Protein AF-A0A368AK50-F1 (afdb_monomer_lite)

Radius of gyration: 16.65 Å; chains: 1; bounding box: 39×37×41 Å

Secondary structure (DSSP, 8-state):
-EEEEE--SSHHHHHB-TTTS--PPEEEEE--TTPEEEEEEEEEES-SB--S--HHHHTHHHHHHHHHHHHHHTT-TT--HHHHTTT-TTHHHHHHHHHHHHHHT-EEEEEEEEEE-TTSSBPTTSTTSSSEEEEE-

Sequence (137 aa):
PSMTVRNPTTQEMRHHIDGLKGTAPLEEVQFEAGTLLVIEVKTTLGKSKTPGFLKTQAAGGNANVERIQKLIARKKGGWNIDNLKTVTPDIAAKAAHLRNAMSSGKISYLHAQVFFSPDGQLSTLAGSSTGIQINKW

Foldseek 3Di:
DKDKAFAAPDVCCVFFFDPPSHHGDIDIDDADPLAAEDEAEAEAEQDRGDPDDDPLPVVFDVVNLVVLLVCCVVVPDQNDPVSVCVVPVCVVVVSVSSVVNVVVVSYAGKYKYFYARNVRHTDCSHPVRRSIHIYHD

Structure (mmCIF, N/CA/C/O backbone):
data_AF-A0A368AK50-F1
#
_entry.id   AF-A0A368AK50-F1
#
loop_
_atom_site.group_PDB
_atom_site.id
_atom_site.type_symbol
_atom_site.label_atom_id
_atom_site.label_alt_id
_atom_site.label_comp_id
_atom_site.label_asym_id
_atom_site.label_entity_id
_atom_site.label_seq_id
_atom_site.pdbx_PDB_ins_code
_atom_site.Cartn_x
_atom_site.Cartn_y
_atom_site.Cartn_z
_atom_site.occupancy
_atom_site.B_iso_or_equiv
_atom_site.auth_seq_id
_atom_site.auth_comp_id
_atom_site.auth_asym_id
_atom_site.auth_atom_id
_atom_site.pdbx_PDB_model_num
ATOM 1 N N . PRO A 1 1 ? -0.433 -16.708 6.012 1.00 88.50 1 PRO A N 1
ATOM 2 C CA . PRO A 1 1 ? -0.093 -15.393 6.607 1.00 88.50 1 PRO A CA 1
ATOM 3 C C . PRO A 1 1 ? -1.366 -14.565 6.730 1.00 88.50 1 PRO A C 1
ATOM 5 O O . PRO A 1 1 ? -2.162 -14.632 5.800 1.00 88.50 1 PRO A O 1
ATOM 8 N N . SER A 1 2 ? -1.574 -13.820 7.815 1.00 92.56 2 SER A N 1
ATOM 9 C CA . SER A 1 2 ? -2.772 -12.992 7.982 1.00 92.56 2 SER A CA 1
ATOM 10 C C . SER A 1 2 ? -2.431 -11.581 8.448 1.00 92.56 2 SER A C 1
ATOM 12 O O . SER A 1 2 ? -1.322 -11.316 8.916 1.00 92.56 2 SER A O 1
ATOM 14 N N . MET A 1 3 ? -3.374 -10.659 8.266 1.00 91.44 3 MET A N 1
ATOM 15 C CA . MET A 1 3 ? -3.301 -9.302 8.802 1.00 91.44 3 MET A CA 1
ATOM 16 C C . MET A 1 3 ? -4.692 -8.826 9.196 1.00 91.44 3 MET A C 1
ATOM 18 O O . MET A 1 3 ? -5.631 -8.910 8.405 1.00 91.44 3 MET A O 1
ATOM 22 N N . THR A 1 4 ? -4.806 -8.265 10.394 1.00 92.25 4 THR A N 1
ATOM 23 C CA . THR A 1 4 ? -6.014 -7.559 10.817 1.00 92.25 4 THR A CA 1
ATOM 24 C C . THR A 1 4 ? -6.044 -6.178 10.179 1.00 92.25 4 THR A C 1
ATOM 26 O O . THR A 1 4 ? -5.115 -5.385 10.343 1.00 92.25 4 THR A O 1
ATOM 29 N N . VAL A 1 5 ? -7.119 -5.882 9.457 1.00 92.44 5 VAL A N 1
ATOM 30 C CA . VAL A 1 5 ? -7.339 -4.598 8.783 1.00 92.44 5 VAL A CA 1
ATOM 31 C C . VAL A 1 5 ? -8.727 -4.064 9.116 1.00 92.44 5 VAL A C 1
ATOM 33 O O . VAL A 1 5 ? -9.624 -4.800 9.513 1.00 92.44 5 VAL A O 1
ATOM 36 N N . ARG A 1 6 ? -8.926 -2.765 8.928 1.00 92.06 6 ARG A N 1
ATOM 37 C CA . ARG A 1 6 ? -10.235 -2.119 8.998 1.00 92.06 6 ARG A CA 1
ATOM 38 C C . ARG A 1 6 ? -11.019 -2.399 7.722 1.00 92.06 6 ARG A C 1
ATOM 40 O O . ARG A 1 6 ? -10.482 -2.292 6.616 1.00 92.06 6 ARG A O 1
ATOM 47 N N . ASN A 1 7 ? -12.311 -2.653 7.872 1.00 91.75 7 ASN A N 1
ATOM 48 C CA . ASN A 1 7 ? -13.266 -2.770 6.779 1.00 91.75 7 ASN A CA 1
ATOM 49 C C . ASN A 1 7 ? -14.286 -1.614 6.853 1.00 91.75 7 ASN A C 1
ATOM 51 O O . ASN A 1 7 ? -15.413 -1.802 7.311 1.00 91.75 7 ASN A O 1
ATOM 55 N N . PRO A 1 8 ? -13.887 -0.375 6.498 1.00 88.44 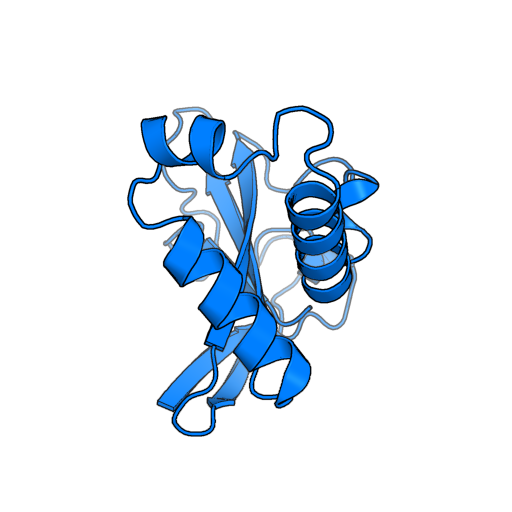8 PRO A N 1
ATOM 56 C CA . PRO A 1 8 ? -14.741 0.796 6.660 1.00 88.44 8 PRO A CA 1
ATOM 57 C C . PRO A 1 8 ? -15.998 0.694 5.786 1.00 88.44 8 PRO A C 1
ATOM 59 O O . PRO A 1 8 ? -15.918 0.699 4.555 1.00 88.44 8 PRO A O 1
ATOM 62 N N . THR A 1 9 ? -17.163 0.680 6.435 1.00 90.56 9 THR A N 1
ATOM 63 C CA . THR A 1 9 ? -18.484 0.582 5.789 1.00 90.56 9 THR A CA 1
ATOM 64 C C . THR A 1 9 ? -19.051 1.938 5.363 1.00 90.56 9 THR A C 1
ATOM 66 O O . THR A 1 9 ? -20.045 1.998 4.645 1.00 90.56 9 THR A O 1
ATOM 69 N N . THR A 1 10 ? -18.411 3.043 5.765 1.00 88.19 10 THR A N 1
ATOM 70 C CA . THR A 1 10 ? -18.793 4.414 5.394 1.00 88.19 10 THR A CA 1
ATOM 71 C C . THR A 1 10 ? -17.579 5.234 4.953 1.00 88.19 10 THR A C 1
ATOM 73 O O . THR A 1 10 ? -16.438 4.939 5.319 1.00 88.19 10 THR A O 1
ATOM 76 N N . GLN A 1 11 ? -17.814 6.304 4.183 1.00 84.00 11 GLN A N 1
ATOM 77 C CA . GLN A 1 11 ? -16.748 7.242 3.798 1.00 84.00 11 GLN A CA 1
ATOM 78 C C . GLN A 1 11 ? -16.172 7.993 5.004 1.00 84.00 11 GLN A C 1
ATOM 80 O O . GLN A 1 11 ? -14.977 8.277 5.046 1.00 84.00 11 GLN A O 1
ATOM 85 N N . GLU A 1 12 ? -16.996 8.258 6.018 1.00 85.25 12 GLU A N 1
ATOM 86 C CA . GLU A 1 12 ? -16.549 8.890 7.256 1.00 85.25 12 GLU A CA 1
ATOM 87 C C . GLU A 1 12 ? -15.522 8.013 7.981 1.00 85.25 12 GLU A C 1
ATOM 89 O O . GLU A 1 12 ? -14.424 8.491 8.266 1.00 85.25 12 GLU A O 1
ATOM 94 N N . MET A 1 13 ? -15.806 6.716 8.151 1.00 87.00 13 MET A N 1
ATOM 95 C CA . MET A 1 13 ? -14.847 5.747 8.698 1.00 87.00 13 MET A CA 1
ATOM 96 C C . MET A 1 13 ? -13.590 5.617 7.825 1.00 87.00 13 MET A C 1
ATOM 98 O O . MET A 1 13 ? -12.482 5.493 8.339 1.00 87.00 13 MET A O 1
ATOM 102 N N . ARG A 1 14 ? -13.738 5.670 6.496 1.00 84.12 14 ARG A N 1
ATOM 103 C CA . ARG A 1 14 ? -12.618 5.542 5.546 1.00 84.12 14 ARG A CA 1
ATOM 104 C C . ARG A 1 14 ? -11.668 6.739 5.559 1.00 84.12 14 ARG A C 1
ATOM 106 O O . ARG A 1 14 ? -10.527 6.607 5.124 1.00 84.12 14 ARG A O 1
ATOM 113 N N . HIS A 1 15 ? -12.123 7.921 5.961 1.00 81.50 15 HIS A N 1
ATOM 114 C CA . HIS A 1 15 ? -11.348 9.161 5.830 1.00 81.50 15 HIS A CA 1
ATOM 115 C C . HIS A 1 15 ? -10.948 9.803 7.154 1.00 81.50 15 HIS A C 1
ATOM 117 O O . HIS A 1 15 ? -10.110 10.707 7.137 1.00 81.50 15 HIS A O 1
ATOM 123 N N . HIS A 1 16 ? -11.502 9.328 8.267 1.00 84.25 16 HIS A N 1
ATOM 124 C CA . HIS A 1 16 ? -11.201 9.829 9.599 1.00 84.25 16 HIS A CA 1
ATOM 125 C C . HIS A 1 16 ? -10.523 8.779 10.468 1.00 84.25 16 HIS A C 1
ATOM 127 O O . HIS A 1 16 ? -10.646 7.570 10.255 1.00 84.25 16 HIS A O 1
ATOM 133 N N . ILE A 1 17 ? -9.853 9.299 11.490 1.00 85.50 17 ILE A N 1
ATOM 134 C CA . ILE A 1 17 ? -9.366 8.535 12.629 1.00 85.50 17 ILE A CA 1
ATOM 135 C C . ILE A 1 17 ? -10.544 7.810 13.311 1.00 85.50 17 ILE A C 1
ATOM 137 O O . ILE A 1 17 ? -11.610 8.402 13.512 1.00 85.50 17 ILE A O 1
ATOM 141 N N . ASP A 1 18 ? -10.352 6.536 13.669 1.00 84.50 18 ASP A N 1
ATOM 142 C CA . ASP A 1 18 ? -11.352 5.744 14.399 1.00 84.50 18 ASP A CA 1
ATOM 143 C C . ASP A 1 18 ? -11.691 6.413 15.730 1.00 84.50 18 ASP A C 1
ATOM 145 O O . ASP A 1 18 ? -10.827 6.986 16.390 1.00 84.50 18 ASP A O 1
ATOM 149 N N . GLY A 1 19 ? -12.957 6.320 16.127 1.00 78.50 19 GLY A N 1
ATOM 150 C CA . GLY A 1 19 ? -13.477 6.931 17.349 1.00 78.50 19 GLY A CA 1
ATOM 151 C C . GLY A 1 19 ? -13.983 8.362 17.156 1.00 78.50 19 GLY A C 1
ATOM 152 O O . GLY A 1 19 ? -14.886 8.776 17.876 1.00 78.50 19 GLY A O 1
ATOM 153 N N . LEU A 1 20 ? -13.509 9.103 16.143 1.00 82.69 20 LEU A N 1
ATOM 154 C CA . LEU A 1 20 ? -13.985 10.472 15.886 1.00 82.69 20 LEU A CA 1
ATOM 155 C C . LEU A 1 20 ? -15.344 10.503 15.165 1.00 82.69 20 LEU A C 1
ATOM 157 O O . LEU A 1 20 ? -16.202 11.332 15.464 1.00 82.69 20 LEU A O 1
ATOM 161 N N . LYS A 1 21 ? -15.520 9.626 14.170 1.00 82.25 21 LYS A N 1
ATOM 162 C CA . LYS A 1 21 ? -16.725 9.528 13.320 1.00 82.25 21 LYS A CA 1
ATOM 163 C C . LYS A 1 21 ? -17.241 8.089 13.232 1.00 82.25 21 LYS A C 1
ATOM 165 O O . LYS A 1 21 ? -17.768 7.661 12.209 1.00 82.25 21 LYS A O 1
ATOM 170 N N . GLY A 1 22 ? -17.066 7.350 14.325 1.00 82.12 22 GLY A N 1
ATOM 171 C CA . GLY A 1 22 ? -17.290 5.911 14.406 1.00 82.12 22 GLY A CA 1
ATOM 172 C C . GLY A 1 22 ? -15.990 5.116 14.297 1.00 82.12 22 GLY A C 1
ATOM 173 O O . GLY A 1 22 ? -14.921 5.668 14.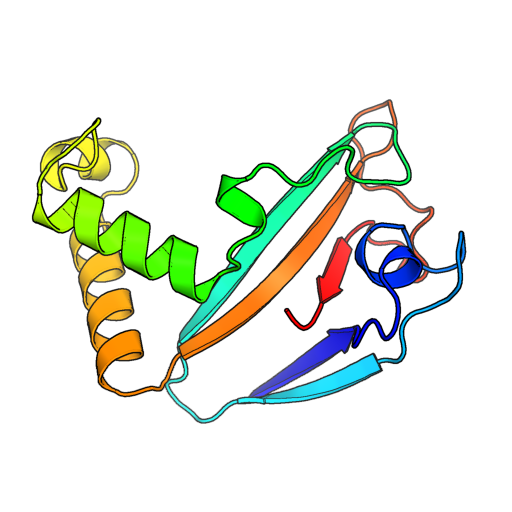033 1.00 82.12 22 GLY A O 1
ATOM 174 N N . THR A 1 23 ? -16.099 3.814 14.521 1.00 87.12 23 THR A N 1
ATOM 175 C CA . THR A 1 23 ? -14.983 2.867 14.459 1.00 87.12 23 THR A CA 1
ATOM 176 C C . THR A 1 23 ? -15.278 1.868 13.356 1.00 87.12 23 THR A C 1
ATOM 178 O O . THR A 1 23 ? -16.353 1.265 13.344 1.00 87.12 23 THR A O 1
ATOM 181 N N . ALA A 1 24 ? -14.357 1.720 12.405 1.00 90.19 24 ALA A N 1
ATOM 182 C CA . ALA A 1 24 ? -14.506 0.712 11.363 1.00 90.19 24 ALA A CA 1
ATOM 183 C C . ALA A 1 24 ? -14.441 -0.697 11.985 1.00 90.19 24 ALA A C 1
ATOM 185 O O . ALA A 1 24 ? -13.586 -0.934 12.842 1.00 90.19 24 ALA A O 1
ATOM 186 N N . PRO A 1 25 ? -15.291 -1.648 11.558 1.00 92.44 25 PRO A N 1
ATOM 187 C CA . PRO A 1 25 ? -15.139 -3.034 11.976 1.00 92.44 25 PRO A CA 1
ATOM 188 C C . PRO A 1 25 ? -13.783 -3.573 11.510 1.00 92.44 25 PRO A C 1
ATOM 190 O O . PRO A 1 25 ? -13.258 -3.165 10.469 1.00 92.44 25 PRO A O 1
ATOM 193 N N . LEU A 1 26 ? -13.221 -4.490 12.290 1.00 92.62 26 LEU A N 1
ATOM 194 C CA . LEU A 1 26 ? -11.984 -5.179 11.945 1.00 92.62 26 LEU A CA 1
ATOM 195 C C . LEU A 1 26 ? -12.292 -6.481 11.210 1.00 92.62 26 LEU A C 1
ATOM 197 O O . LEU A 1 26 ? -13.288 -7.147 11.482 1.00 92.62 26 LEU A O 1
ATOM 201 N N . GLU A 1 27 ? -11.406 -6.841 10.296 1.00 93.62 27 GLU A N 1
ATOM 202 C CA . GLU A 1 27 ? -11.443 -8.085 9.546 1.00 93.62 27 GLU A CA 1
ATOM 203 C C . GLU A 1 27 ? -10.037 -8.684 9.509 1.00 93.62 27 GLU A C 1
ATOM 205 O O . GLU A 1 27 ? -9.059 -7.976 9.261 1.00 93.62 27 GLU A O 1
ATOM 210 N N . GLU A 1 28 ? -9.928 -9.991 9.734 1.00 94.88 28 GLU A N 1
ATOM 211 C CA . GLU A 1 28 ? -8.689 -10.713 9.472 1.00 94.88 28 GLU A CA 1
ATOM 212 C C . GLU A 1 28 ? -8.634 -11.116 7.995 1.00 94.88 28 GLU A C 1
ATOM 214 O O . GLU A 1 28 ? -9.445 -11.908 7.517 1.00 94.88 28 GLU A O 1
ATOM 219 N N . VAL A 1 29 ? -7.659 -10.580 7.262 1.00 93.06 29 VAL A N 1
ATOM 220 C CA . VAL A 1 29 ? -7.412 -10.956 5.869 1.00 93.06 29 VAL A CA 1
ATOM 221 C C . VAL A 1 29 ? -6.370 -12.056 5.834 1.00 93.06 29 VAL A C 1
ATOM 223 O O . VAL A 1 29 ? -5.250 -11.879 6.314 1.00 93.06 29 VAL A O 1
ATOM 226 N N . GLN A 1 30 ? -6.742 -13.185 5.241 1.00 94.50 30 GLN A N 1
ATOM 227 C CA . GLN A 1 30 ? -5.857 -14.318 5.003 1.00 94.50 30 GLN A CA 1
ATOM 228 C C . GLN A 1 30 ? -5.194 -14.177 3.629 1.00 94.50 30 GLN A C 1
ATOM 230 O O . GLN A 1 30 ? -5.857 -13.885 2.635 1.00 94.50 30 GLN A O 1
ATOM 235 N N . PHE A 1 31 ? -3.882 -14.398 3.569 1.00 92.69 31 PHE A N 1
ATOM 236 C CA . PHE A 1 31 ? -3.096 -14.334 2.339 1.00 92.69 31 PHE A CA 1
ATOM 237 C C . PHE A 1 31 ? -2.521 -15.699 1.991 1.00 92.69 31 PHE A C 1
ATOM 239 O O . PHE A 1 31 ? -1.917 -16.375 2.832 1.00 92.69 31 PHE A O 1
ATOM 246 N N . GLU A 1 32 ? -2.625 -16.058 0.716 1.00 93.06 32 GLU A N 1
ATOM 247 C CA . GLU A 1 32 ? -1.942 -17.223 0.173 1.00 93.06 32 GLU A CA 1
ATOM 248 C C . GLU A 1 32 ? -0.424 -17.018 0.168 1.00 93.06 32 GLU A C 1
ATOM 250 O O . GLU A 1 32 ? 0.085 -15.900 0.002 1.00 93.06 32 GLU A O 1
ATOM 255 N N . ALA A 1 33 ? 0.322 -18.113 0.306 1.00 90.62 33 ALA A N 1
ATOM 256 C CA . ALA A 1 33 ? 1.772 -18.079 0.192 1.00 90.62 33 ALA A CA 1
ATOM 257 C C . ALA A 1 33 ? 2.208 -17.542 -1.187 1.00 90.62 33 ALA A C 1
ATOM 259 O O . ALA A 1 33 ? 1.715 -17.964 -2.238 1.00 90.62 33 ALA A O 1
ATOM 260 N N . GLY A 1 34 ? 3.155 -16.602 -1.174 1.00 89.94 34 GLY A N 1
ATOM 261 C CA . GLY A 1 34 ? 3.639 -15.923 -2.378 1.00 89.94 34 GLY A CA 1
ATOM 262 C C . GLY A 1 34 ? 2.783 -14.739 -2.845 1.00 89.94 34 GLY A C 1
ATOM 263 O O . GLY A 1 34 ? 3.084 -14.179 -3.895 1.00 89.94 34 GLY A O 1
ATOM 264 N N . THR A 1 35 ? 1.753 -14.335 -2.091 1.00 93.56 35 THR A N 1
ATOM 265 C CA . THR A 1 35 ? 1.002 -13.100 -2.373 1.00 93.56 35 THR A CA 1
ATOM 266 C C . THR A 1 35 ? 1.877 -11.872 -2.136 1.00 93.56 35 THR A C 1
ATOM 268 O O . THR A 1 35 ? 2.408 -11.683 -1.040 1.00 93.56 35 THR A O 1
ATOM 271 N N . LEU A 1 36 ? 1.990 -11.003 -3.141 1.00 93.75 36 LEU A N 1
ATOM 272 C CA . LEU A 1 36 ? 2.617 -9.695 -2.982 1.00 93.75 36 LEU A CA 1
ATOM 273 C C . LEU A 1 36 ? 1.624 -8.716 -2.348 1.00 93.75 36 LEU A C 1
ATOM 275 O O . LEU A 1 36 ? 0.556 -8.455 -2.902 1.00 93.75 36 LEU A O 1
ATOM 279 N N . LEU A 1 37 ? 1.995 -8.135 -1.208 1.00 92.62 37 LEU A N 1
ATOM 280 C CA . LEU A 1 37 ? 1.223 -7.068 -0.578 1.00 92.62 37 LEU A CA 1
ATOM 281 C C . LEU A 1 37 ? 1.658 -5.712 -1.133 1.00 92.62 37 LEU A C 1
ATOM 283 O O . LEU A 1 37 ? 2.828 -5.338 -1.043 1.00 92.62 37 LEU A O 1
ATOM 287 N N . VAL A 1 38 ? 0.705 -4.960 -1.676 1.00 90.88 38 VAL A N 1
ATOM 288 C CA . VAL A 1 38 ? 0.900 -3.569 -2.084 1.00 90.88 38 VAL A CA 1
ATOM 289 C C . VAL A 1 38 ? 0.105 -2.676 -1.148 1.00 90.88 38 VAL A C 1
ATOM 291 O O . VAL A 1 38 ? -1.123 -2.724 -1.125 1.00 90.88 38 VAL A O 1
ATOM 294 N N . ILE A 1 39 ? 0.816 -1.842 -0.394 1.00 89.56 39 ILE A N 1
ATOM 295 C CA . ILE A 1 39 ? 0.222 -0.911 0.562 1.00 89.56 39 ILE A CA 1
ATOM 296 C C . ILE A 1 39 ? 0.393 0.505 0.021 1.00 89.56 39 ILE A C 1
ATOM 298 O O . ILE A 1 39 ? 1.505 1.028 -0.050 1.00 89.56 39 ILE A O 1
ATOM 302 N N . GLU A 1 40 ? -0.713 1.132 -0.372 1.00 87.06 40 GLU A N 1
ATOM 303 C CA . GLU A 1 40 ? -0.728 2.574 -0.616 1.00 87.06 40 GLU A CA 1
ATOM 304 C C . GLU A 1 40 ? -0.684 3.285 0.740 1.00 87.06 40 GLU A C 1
ATOM 306 O O . GLU A 1 40 ? -1.421 2.908 1.645 1.00 87.06 40 GLU A O 1
ATOM 311 N N . VAL A 1 41 ? 0.167 4.298 0.906 1.00 86.50 41 VAL A N 1
ATOM 312 C CA . VAL A 1 41 ? 0.287 5.044 2.168 1.00 86.50 41 VAL A CA 1
ATOM 313 C C . VAL A 1 41 ? -0.179 6.480 1.963 1.00 86.50 41 VAL A C 1
ATOM 315 O O . VAL A 1 41 ? 0.261 7.152 1.028 1.00 86.50 41 VAL A O 1
ATOM 318 N N . LYS A 1 42 ? -1.048 6.965 2.853 1.00 82.50 42 LYS A N 1
ATOM 319 C CA . LYS A 1 42 ? -1.493 8.363 2.909 1.00 82.50 42 LYS A CA 1
ATOM 320 C C . LYS A 1 42 ? -1.165 8.954 4.255 1.00 82.50 42 LYS A C 1
ATOM 322 O O . LYS A 1 42 ? -1.536 8.405 5.283 1.00 82.50 42 LYS A O 1
ATOM 327 N N . THR A 1 43 ? -0.513 10.102 4.234 1.00 85.50 43 THR A N 1
ATOM 328 C CA . THR A 1 43 ? -0.112 10.827 5.431 1.00 85.50 43 THR A CA 1
ATOM 329 C C . THR A 1 43 ? -0.985 12.063 5.620 1.00 85.50 43 THR A C 1
ATOM 331 O O . THR A 1 43 ? -1.357 12.742 4.664 1.00 85.50 43 THR A O 1
ATOM 334 N N . THR A 1 44 ? -1.345 12.348 6.867 1.00 84.69 44 THR A N 1
ATOM 335 C CA . THR A 1 44 ? -2.149 13.509 7.261 1.00 84.69 44 THR A CA 1
ATOM 336 C C . THR A 1 44 ? -1.448 14.206 8.414 1.00 84.69 44 THR A C 1
ATOM 338 O O . THR A 1 44 ? -1.237 13.576 9.439 1.00 84.69 44 THR A O 1
ATOM 341 N N . LEU A 1 45 ? -1.097 15.486 8.273 1.00 85.19 45 LEU A N 1
ATOM 342 C CA . LEU A 1 45 ? -0.421 16.256 9.322 1.00 85.19 45 LEU A CA 1
ATOM 343 C C . LEU A 1 45 ? -1.383 17.221 10.017 1.00 85.19 45 LEU A C 1
ATOM 345 O O . LEU A 1 45 ? -2.060 18.005 9.349 1.00 85.19 45 LEU A O 1
ATOM 349 N N . GLY A 1 46 ? -1.426 17.164 11.351 1.00 78.75 46 GLY A N 1
ATOM 350 C CA . GLY A 1 46 ? -2.166 18.096 12.206 1.00 78.75 46 GLY A CA 1
ATOM 351 C C . GLY A 1 46 ? -3.686 18.054 12.028 1.00 78.75 46 GLY A C 1
ATOM 352 O O . GLY A 1 46 ? -4.385 18.954 12.486 1.00 78.75 46 GLY A O 1
ATOM 353 N N . LYS A 1 47 ? -4.211 17.040 11.332 1.00 79.94 47 LYS A N 1
ATOM 354 C CA . LYS A 1 47 ? -5.632 16.911 10.997 1.00 79.94 47 LYS A CA 1
ATOM 355 C C . LYS A 1 47 ? -6.117 15.498 11.288 1.00 79.94 47 LYS A C 1
ATOM 357 O O . LYS A 1 47 ? -5.390 14.529 11.108 1.00 79.94 47 LYS A O 1
ATOM 362 N N . SER A 1 48 ? -7.387 15.390 11.658 1.00 77.00 48 SER A N 1
ATOM 363 C CA . SER A 1 48 ? -8.080 14.115 11.874 1.00 77.00 48 SER A CA 1
ATOM 364 C C . SER A 1 48 ? -8.691 13.520 10.599 1.00 77.00 48 SER A C 1
ATOM 366 O O . SER A 1 48 ? -9.295 12.449 10.644 1.00 77.00 48 SER A O 1
ATOM 368 N N . LYS A 1 49 ? -8.544 14.219 9.466 1.00 78.00 49 LYS A N 1
ATOM 369 C CA . LYS A 1 49 ? -9.025 13.835 8.137 1.00 78.00 49 LYS A CA 1
ATOM 370 C C . LYS A 1 49 ? -7.950 14.122 7.101 1.00 78.00 49 LYS A C 1
ATOM 372 O O . LYS A 1 49 ? -7.421 15.235 7.076 1.00 78.00 49 LYS A O 1
ATOM 377 N N . THR A 1 50 ? -7.703 13.180 6.195 1.00 67.62 50 THR A N 1
ATOM 378 C CA . THR A 1 50 ? -6.914 13.434 4.980 1.00 67.62 50 THR A CA 1
ATOM 379 C C . THR A 1 50 ? -7.735 14.330 4.034 1.00 67.62 50 THR A C 1
ATOM 381 O O . THR A 1 50 ? -8.750 13.868 3.502 1.00 67.62 50 THR A O 1
ATOM 384 N N . PRO A 1 51 ? -7.395 15.623 3.842 1.00 63.25 51 PRO A N 1
ATOM 385 C CA . PRO A 1 51 ? -8.224 16.538 3.061 1.00 63.25 51 PRO A CA 1
ATOM 386 C C . PRO A 1 51 ? -8.075 16.250 1.571 1.00 63.25 51 PRO A C 1
ATOM 388 O O . PRO A 1 51 ? -6.965 16.319 1.056 1.00 63.25 51 PRO A O 1
ATOM 391 N N . GLY A 1 52 ? -9.196 16.003 0.890 1.00 60.75 52 GLY A N 1
ATOM 392 C CA . GLY A 1 52 ? -9.237 15.774 -0.552 1.00 60.75 52 GLY A CA 1
ATOM 393 C C . GLY A 1 52 ? -8.542 14.475 -0.962 1.00 60.75 52 GLY A C 1
ATOM 394 O O . GLY A 1 52 ? -7.341 14.295 -0.794 1.00 60.75 52 GLY A O 1
ATOM 395 N N . PHE A 1 53 ? -9.286 13.560 -1.573 1.00 58.72 53 PHE A N 1
ATOM 396 C CA . PHE A 1 53 ? -8.637 12.492 -2.318 1.00 58.72 53 PHE A CA 1
ATOM 397 C C . PHE A 1 53 ? -7.960 13.116 -3.537 1.00 58.72 53 PHE A C 1
ATOM 399 O O . PHE A 1 53 ? -8.639 13.665 -4.407 1.00 58.72 53 PHE A O 1
ATOM 406 N N . LEU A 1 54 ? -6.628 13.046 -3.621 1.00 58.41 54 LEU A N 1
ATOM 407 C CA . LEU A 1 54 ? -5.962 13.358 -4.883 1.00 58.41 54 LEU A CA 1
ATOM 408 C C . LEU A 1 54 ? -6.575 12.446 -5.954 1.00 58.41 54 LEU A C 1
ATOM 410 O O . LEU A 1 54 ? -6.764 11.253 -5.709 1.00 58.41 54 LEU A O 1
ATOM 414 N N . LYS A 1 55 ? -6.888 12.972 -7.146 1.00 62.25 55 LYS A N 1
ATOM 415 C CA . LYS A 1 55 ? -7.468 12.162 -8.241 1.00 62.25 55 LYS A CA 1
ATOM 416 C C . LYS A 1 55 ? -6.644 10.896 -8.519 1.00 62.25 55 LYS A C 1
ATOM 418 O O . LYS A 1 55 ? -7.195 9.859 -8.863 1.00 62.25 55 LYS A O 1
ATOM 423 N N . THR A 1 56 ? -5.331 10.975 -8.318 1.00 55.84 56 THR A N 1
ATOM 424 C CA . THR A 1 56 ? -4.383 9.861 -8.439 1.00 55.84 56 THR A CA 1
ATOM 425 C C . THR A 1 56 ? -4.568 8.773 -7.380 1.00 55.84 56 THR A C 1
ATOM 427 O O . THR A 1 56 ? -4.244 7.623 -7.631 1.00 55.84 56 THR A O 1
ATOM 430 N N . GLN A 1 57 ? -5.109 9.101 -6.213 1.00 59.97 57 GLN A N 1
ATOM 431 C CA . GLN A 1 57 ? -5.359 8.174 -5.111 1.00 59.97 57 GLN A CA 1
ATOM 432 C C . GLN A 1 57 ? -6.784 7.603 -5.128 1.00 59.97 57 GLN A C 1
ATOM 434 O O . GLN A 1 57 ? -7.045 6.584 -4.497 1.00 59.97 57 GLN A O 1
ATOM 439 N N . ALA A 1 58 ? -7.714 8.243 -5.847 1.00 65.62 58 ALA A N 1
ATOM 440 C CA . ALA A 1 58 ? -9.120 7.828 -5.914 1.00 65.62 58 ALA A CA 1
ATOM 441 C C . ALA A 1 58 ? -9.318 6.508 -6.663 1.00 65.62 58 ALA A C 1
ATOM 443 O O . ALA A 1 58 ? -10.222 5.746 -6.339 1.00 65.62 58 ALA A O 1
ATOM 444 N N . ALA A 1 59 ? -8.445 6.222 -7.630 1.00 72.00 59 ALA A N 1
ATOM 445 C CA . ALA A 1 59 ? -8.515 5.008 -8.435 1.00 72.00 59 ALA A CA 1
ATOM 446 C C . ALA A 1 59 ? -8.036 3.742 -7.688 1.00 72.00 59 ALA A C 1
ATOM 448 O O . ALA A 1 59 ? -8.264 2.632 -8.165 1.00 72.00 59 ALA A O 1
ATOM 449 N N . GLY A 1 60 ? -7.396 3.894 -6.521 1.00 77.00 60 GLY A N 1
ATOM 450 C CA . GLY A 1 60 ? -6.929 2.788 -5.684 1.00 77.00 60 GLY A CA 1
ATOM 451 C C . GLY A 1 60 ? -5.595 2.161 -6.095 1.00 77.00 60 GLY A C 1
ATOM 452 O O . GLY A 1 60 ? -5.003 2.490 -7.128 1.00 77.00 60 GLY A O 1
ATOM 453 N N . GLY A 1 61 ? -5.138 1.212 -5.270 1.00 82.00 61 GLY A N 1
ATOM 454 C CA . GLY A 1 61 ? -3.823 0.580 -5.396 1.00 82.00 61 GLY A CA 1
ATOM 455 C C . GLY A 1 61 ? -3.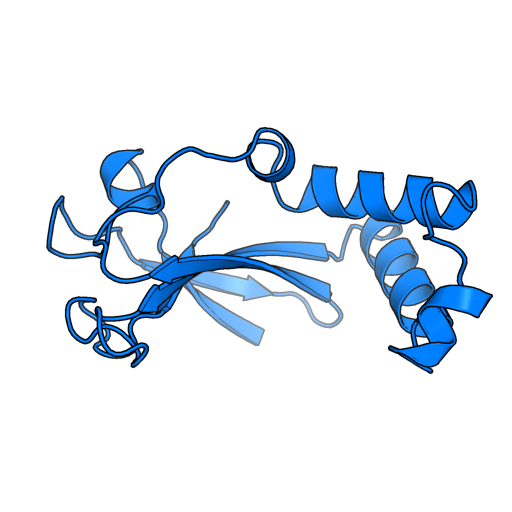603 -0.133 -6.732 1.00 82.00 61 GLY A C 1
ATOM 456 O O . GLY A 1 61 ? -2.544 0.027 -7.336 1.00 82.00 61 GLY A O 1
ATOM 457 N N . ASN A 1 62 ? -4.610 -0.849 -7.243 1.00 86.56 62 ASN A N 1
ATOM 458 C CA . ASN A 1 62 ? -4.513 -1.554 -8.525 1.00 86.56 62 ASN A CA 1
ATOM 459 C C . ASN A 1 62 ? -4.233 -0.590 -9.689 1.00 86.56 62 ASN A C 1
ATOM 461 O O . ASN A 1 62 ? -3.210 -0.702 -10.369 1.00 86.56 62 ASN A O 1
ATOM 465 N N . ALA A 1 63 ? -5.080 0.429 -9.854 1.00 87.38 63 ALA A N 1
ATOM 466 C CA . ALA A 1 63 ? -4.916 1.429 -10.906 1.00 87.38 63 ALA A CA 1
ATOM 467 C C . ALA A 1 63 ? -3.586 2.193 -10.779 1.00 87.38 63 ALA A C 1
ATOM 469 O O . ALA A 1 63 ? -2.948 2.522 -11.782 1.00 87.38 63 ALA A O 1
ATOM 470 N N . ASN A 1 64 ? -3.135 2.453 -9.548 1.00 86.88 64 ASN A N 1
ATOM 471 C CA . ASN A 1 64 ? -1.853 3.101 -9.296 1.00 86.88 64 ASN A CA 1
ATOM 472 C C . ASN A 1 64 ? -0.660 2.246 -9.717 1.00 86.88 64 ASN A C 1
ATOM 474 O O . ASN A 1 64 ? 0.236 2.756 -10.398 1.00 86.88 64 ASN A O 1
ATOM 478 N N . VAL A 1 65 ? -0.655 0.961 -9.365 1.00 89.94 65 VAL A N 1
ATOM 479 C CA . VAL A 1 65 ? 0.401 0.039 -9.792 1.00 89.94 65 VAL A CA 1
ATOM 480 C C . VAL A 1 65 ? 0.399 -0.105 -11.310 1.00 89.94 65 VAL A C 1
ATOM 482 O O . VAL A 1 65 ? 1.456 0.020 -11.928 1.00 89.94 65 VAL A O 1
ATOM 485 N N . GLU A 1 66 ? -0.767 -0.276 -11.936 1.00 91.44 66 GLU A N 1
ATOM 486 C CA . GLU A 1 66 ? -0.862 -0.383 -13.394 1.00 91.44 66 GLU A CA 1
ATOM 487 C C . GLU A 1 66 ? -0.325 0.879 -14.091 1.00 91.44 66 GLU A C 1
ATOM 489 O O . GLU A 1 66 ? 0.464 0.801 -15.040 1.00 91.44 66 GLU A O 1
ATOM 494 N N . ARG A 1 67 ? -0.688 2.065 -13.587 1.00 90.94 67 ARG A N 1
ATOM 495 C CA . ARG A 1 67 ? -0.174 3.345 -14.086 1.00 90.94 67 ARG A CA 1
ATOM 496 C C . ARG A 1 67 ? 1.345 3.434 -13.952 1.00 90.94 67 ARG A C 1
ATOM 498 O O . ARG A 1 67 ? 2.002 3.823 -14.917 1.00 90.94 67 ARG A O 1
ATOM 505 N N . ILE A 1 68 ? 1.903 3.091 -12.790 1.00 90.12 68 ILE A N 1
ATOM 506 C CA . ILE A 1 68 ? 3.355 3.113 -12.553 1.00 90.12 68 ILE A CA 1
ATOM 507 C C . ILE A 1 68 ? 4.067 2.158 -13.515 1.00 90.12 68 ILE A C 1
ATOM 509 O O . ILE A 1 68 ? 5.031 2.558 -14.165 1.00 90.12 68 ILE A O 1
ATOM 513 N N . GLN A 1 69 ? 3.552 0.942 -13.697 1.00 92.31 69 GLN A N 1
ATOM 514 C CA . GLN A 1 69 ? 4.134 -0.025 -14.630 1.00 92.31 69 GLN A CA 1
ATOM 515 C C . GLN A 1 69 ? 4.092 0.473 -16.080 1.00 92.31 69 GLN A C 1
ATOM 517 O O . GLN A 1 69 ? 5.078 0.338 -16.805 1.00 92.31 69 GLN A O 1
ATOM 522 N N . LYS A 1 70 ? 2.997 1.123 -16.499 1.00 93.31 70 LYS A N 1
ATOM 523 C CA . LYS A 1 70 ? 2.904 1.773 -17.818 1.00 93.31 70 LYS A CA 1
ATOM 524 C C . LYS A 1 70 ? 3.907 2.918 -17.967 1.00 93.31 70 LYS A C 1
ATOM 526 O O . LYS A 1 70 ? 4.482 3.076 -19.043 1.00 93.31 70 LYS A O 1
ATOM 531 N N . LEU A 1 71 ? 4.120 3.721 -16.923 1.00 93.69 71 LEU A N 1
ATOM 532 C CA . LEU A 1 71 ? 5.104 4.808 -16.938 1.00 93.69 71 LEU A CA 1
ATOM 533 C C . LEU A 1 71 ? 6.533 4.270 -17.062 1.00 93.69 71 LEU A C 1
ATOM 535 O O . LE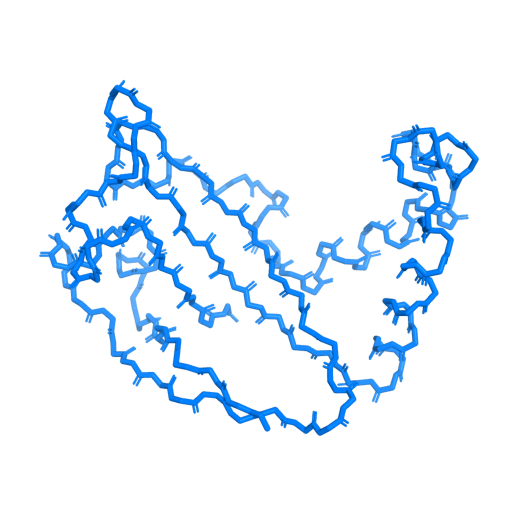U A 1 71 ? 7.276 4.775 -17.903 1.00 93.69 71 LEU A O 1
ATOM 539 N N . ILE A 1 72 ? 6.861 3.209 -16.314 1.00 92.69 72 ILE A N 1
ATOM 540 C CA . ILE A 1 72 ? 8.146 2.499 -16.393 1.00 92.69 72 ILE A CA 1
ATOM 541 C C . ILE A 1 72 ? 8.366 1.927 -17.797 1.00 92.69 72 ILE A C 1
ATOM 543 O O . ILE A 1 72 ? 9.393 2.185 -18.421 1.00 92.69 72 ILE A O 1
ATOM 547 N N . ALA A 1 73 ? 7.382 1.197 -18.331 1.00 91.50 73 ALA A N 1
ATOM 548 C CA . ALA A 1 73 ? 7.474 0.585 -19.658 1.00 91.50 73 ALA A CA 1
ATOM 549 C C . ALA A 1 73 ? 7.666 1.625 -20.774 1.00 91.50 73 ALA A C 1
ATOM 551 O O . ALA A 1 73 ? 8.385 1.383 -21.740 1.00 91.50 73 ALA A O 1
ATOM 552 N N . ARG A 1 74 ? 7.044 2.802 -20.632 1.00 94.75 74 ARG A N 1
ATOM 553 C CA . ARG A 1 74 ? 7.121 3.900 -21.607 1.00 94.75 74 ARG A CA 1
ATOM 554 C C . ARG A 1 74 ? 8.268 4.880 -21.343 1.00 94.75 74 ARG A C 1
ATOM 556 O O . ARG A 1 74 ? 8.397 5.838 -22.100 1.00 94.75 74 ARG A O 1
ATOM 563 N N . LYS A 1 75 ? 9.054 4.687 -20.275 1.00 93.31 75 LYS A N 1
ATOM 564 C CA . LYS A 1 75 ? 10.137 5.589 -19.839 1.00 93.31 75 LYS A CA 1
ATOM 565 C C . LYS A 1 75 ? 9.694 7.059 -19.701 1.00 93.31 75 LYS A C 1
ATOM 567 O O . LYS A 1 75 ? 10.434 7.974 -20.053 1.00 93.31 75 LYS A O 1
ATOM 572 N N . LYS A 1 76 ? 8.465 7.311 -19.230 1.00 92.50 76 LYS A N 1
ATOM 573 C CA . LYS A 1 76 ? 7.865 8.664 -19.202 1.00 92.50 76 LYS A CA 1
ATOM 574 C C . LYS A 1 76 ? 8.036 9.359 -17.856 1.00 92.50 76 LYS A C 1
ATOM 576 O O . LYS A 1 76 ? 7.923 8.721 -16.820 1.00 92.50 76 LYS A O 1
ATOM 581 N N . GLY A 1 77 ? 8.212 10.684 -17.868 1.00 83.56 77 GLY A N 1
ATOM 582 C CA . GLY A 1 77 ? 8.120 11.525 -16.664 1.00 83.56 77 GLY A CA 1
ATOM 583 C C . GLY A 1 77 ? 9.082 11.122 -15.544 1.00 83.56 77 GLY A C 1
ATOM 584 O O . GLY A 1 77 ? 8.674 11.063 -14.390 1.00 83.56 77 GLY A O 1
ATOM 585 N N . GLY A 1 78 ? 10.318 10.753 -15.890 1.00 87.56 78 GLY A N 1
ATOM 586 C CA . GLY A 1 78 ? 11.330 10.301 -14.928 1.00 87.56 78 GLY A CA 1
ATOM 587 C C . GLY A 1 78 ? 11.246 8.819 -14.544 1.00 87.56 78 GLY A C 1
ATOM 588 O O . GLY A 1 78 ? 12.188 8.306 -13.947 1.00 87.56 78 GLY A O 1
ATOM 589 N N . TRP A 1 79 ? 10.195 8.098 -14.954 1.00 90.81 79 TRP A N 1
ATOM 590 C CA . TRP A 1 79 ? 10.036 6.656 -14.728 1.00 90.81 79 TRP A CA 1
ATOM 591 C C . TRP A 1 79 ? 10.882 5.827 -15.700 1.00 90.81 79 TRP A C 1
ATOM 593 O O . TRP A 1 79 ? 10.378 4.990 -16.441 1.00 90.81 79 TRP A O 1
ATOM 603 N N . ASN A 1 80 ? 12.186 6.077 -15.725 1.00 91.69 80 ASN A N 1
ATOM 604 C CA . ASN A 1 80 ? 13.164 5.224 -16.387 1.00 91.69 80 ASN A CA 1
ATOM 605 C C . ASN A 1 80 ? 13.886 4.406 -15.312 1.00 91.69 80 ASN A C 1
ATOM 607 O O . ASN A 1 80 ? 14.358 4.979 -14.335 1.00 91.69 80 ASN A O 1
ATOM 611 N N . ILE A 1 81 ? 13.997 3.088 -15.497 1.00 91.56 81 ILE A N 1
ATOM 612 C CA . ILE A 1 81 ? 14.704 2.196 -14.570 1.00 91.56 81 ILE A CA 1
ATOM 613 C C . ILE A 1 81 ? 16.113 2.710 -14.262 1.00 91.56 81 ILE A C 1
ATOM 615 O O . ILE A 1 81 ? 16.502 2.697 -13.101 1.00 91.56 81 ILE A O 1
ATOM 619 N N . ASP A 1 82 ? 16.846 3.219 -15.253 1.00 91.69 82 ASP A N 1
ATOM 620 C CA . ASP A 1 82 ? 18.211 3.704 -15.021 1.00 91.69 82 ASP A CA 1
ATOM 621 C C . ASP A 1 82 ? 18.248 4.962 -14.146 1.00 91.69 82 ASP A C 1
ATOM 623 O O . ASP A 1 82 ? 19.102 5.075 -13.272 1.00 91.69 82 ASP A O 1
ATOM 627 N N . ASN A 1 83 ? 17.257 5.847 -14.281 1.00 91.56 83 ASN A N 1
ATOM 628 C CA . ASN A 1 83 ? 17.115 7.001 -13.394 1.00 91.56 83 ASN A CA 1
ATOM 629 C C . ASN A 1 83 ? 16.710 6.553 -11.985 1.00 91.56 83 ASN A C 1
ATOM 631 O O . ASN A 1 83 ? 17.269 7.017 -10.995 1.00 91.56 83 ASN A O 1
ATOM 635 N N . LEU A 1 84 ? 15.754 5.627 -11.885 1.00 91.19 84 LEU A N 1
ATOM 636 C CA . LEU A 1 84 ? 15.225 5.152 -10.607 1.00 91.19 84 LEU A CA 1
ATOM 637 C C . LEU A 1 84 ? 16.258 4.349 -9.803 1.00 91.19 84 LEU A C 1
ATOM 639 O O . LEU A 1 84 ? 16.218 4.387 -8.576 1.00 91.19 84 LEU A O 1
ATOM 643 N N . LYS A 1 85 ? 17.211 3.678 -10.467 1.00 94.44 85 LYS A N 1
ATOM 644 C CA . LYS A 1 85 ? 18.314 2.945 -9.815 1.00 94.44 85 LYS A CA 1
ATOM 645 C C . LYS A 1 85 ? 19.150 3.823 -8.884 1.00 94.44 85 LYS A C 1
ATOM 647 O O . LYS A 1 85 ? 19.681 3.310 -7.907 1.00 94.44 85 LYS A O 1
ATOM 652 N N . THR A 1 86 ? 19.237 5.127 -9.158 1.00 91.81 86 THR A N 1
ATOM 653 C CA . THR A 1 86 ? 19.996 6.076 -8.323 1.00 91.81 86 THR A CA 1
ATOM 654 C C . THR A 1 86 ? 19.427 6.215 -6.909 1.00 91.81 86 THR A C 1
ATOM 656 O O . THR A 1 86 ? 20.177 6.425 -5.964 1.00 91.81 86 THR A O 1
ATOM 659 N N . VAL A 1 87 ? 18.109 6.052 -6.758 1.00 90.88 87 VAL A N 1
ATOM 660 C CA . VAL A 1 87 ? 17.392 6.137 -5.473 1.00 90.88 87 VAL A CA 1
ATOM 661 C C . VAL A 1 87 ? 17.009 4.744 -4.964 1.00 90.88 87 VAL A C 1
ATOM 663 O O . VAL A 1 87 ? 16.827 4.524 -3.771 1.00 90.88 87 VAL A O 1
ATOM 666 N N . THR A 1 88 ? 16.844 3.775 -5.864 1.00 89.12 88 THR A N 1
ATOM 667 C CA . THR A 1 88 ? 16.399 2.415 -5.549 1.00 89.12 88 THR A CA 1
ATOM 668 C C . THR A 1 88 ? 17.145 1.419 -6.441 1.00 89.12 88 THR A C 1
ATOM 670 O O . THR A 1 88 ? 16.653 1.077 -7.519 1.00 89.12 88 THR A O 1
ATOM 673 N N . PRO A 1 89 ? 18.333 0.937 -6.023 1.00 94.38 89 PRO A N 1
ATOM 674 C CA . PRO A 1 89 ? 19.183 0.075 -6.854 1.00 94.38 89 PRO A CA 1
ATOM 675 C C . PRO A 1 89 ? 18.493 -1.206 -7.346 1.00 94.38 89 PRO A C 1
ATOM 677 O O . PRO A 1 89 ? 18.760 -1.685 -8.447 1.00 94.38 89 PRO A O 1
ATOM 680 N N . ASP A 1 90 ? 17.545 -1.732 -6.568 1.00 95.38 90 ASP A N 1
ATOM 681 C CA . ASP A 1 90 ? 16.779 -2.946 -6.854 1.00 95.38 90 ASP A CA 1
ATOM 682 C C . ASP A 1 90 ? 15.471 -2.694 -7.635 1.00 95.38 90 ASP A C 1
ATOM 684 O O . ASP A 1 90 ? 14.642 -3.597 -7.781 1.00 95.38 90 ASP A O 1
ATOM 688 N N . ILE A 1 91 ? 15.265 -1.486 -8.182 1.00 93.75 91 ILE A N 1
ATOM 689 C CA . ILE A 1 91 ? 14.007 -1.102 -8.848 1.00 93.75 91 ILE A CA 1
ATOM 690 C C . ILE A 1 91 ? 13.623 -2.030 -10.007 1.00 93.75 91 ILE A C 1
ATOM 692 O O . ILE A 1 91 ? 12.440 -2.294 -10.221 1.00 93.75 91 ILE A O 1
ATOM 696 N N . ALA A 1 92 ? 14.603 -2.565 -10.740 1.00 93.44 92 ALA A N 1
ATOM 697 C CA . ALA A 1 92 ? 14.344 -3.493 -11.839 1.00 93.44 92 ALA A CA 1
ATOM 698 C C . ALA A 1 92 ? 13.693 -4.794 -11.338 1.00 93.44 92 ALA A C 1
ATOM 700 O O . ALA A 1 92 ? 12.696 -5.241 -11.910 1.00 93.44 92 ALA A O 1
ATOM 701 N N . ALA A 1 93 ? 14.212 -5.352 -10.240 1.00 95.00 93 ALA A N 1
ATOM 702 C CA . ALA A 1 93 ? 13.660 -6.542 -9.603 1.00 95.00 93 ALA A CA 1
ATOM 703 C C . ALA A 1 93 ? 12.277 -6.253 -9.004 1.00 95.00 93 ALA A C 1
ATOM 705 O O . ALA A 1 93 ? 11.333 -6.998 -9.257 1.00 95.00 93 ALA A O 1
ATOM 706 N N . LYS A 1 94 ? 12.110 -5.119 -8.308 1.00 92.81 94 LYS A N 1
ATOM 707 C CA . LYS A 1 94 ? 10.809 -4.687 -7.765 1.00 92.81 94 LYS A CA 1
ATOM 708 C C . LYS A 1 94 ? 9.740 -4.544 -8.848 1.00 92.81 94 LYS A C 1
ATOM 710 O O . LYS A 1 94 ? 8.631 -5.054 -8.693 1.00 92.81 94 LYS A O 1
ATOM 715 N N . ALA A 1 95 ? 10.072 -3.900 -9.968 1.00 93.44 95 ALA A N 1
ATOM 716 C CA . ALA A 1 95 ? 9.158 -3.759 -11.098 1.00 93.44 95 ALA A CA 1
ATOM 717 C C . ALA A 1 95 ? 8.792 -5.122 -11.708 1.00 93.44 95 ALA A C 1
ATOM 719 O O . ALA A 1 95 ? 7.631 -5.337 -12.061 1.00 93.44 95 ALA A O 1
ATOM 720 N N . ALA A 1 96 ? 9.751 -6.050 -11.805 1.00 94.06 96 ALA A N 1
ATOM 721 C CA . ALA A 1 96 ? 9.505 -7.410 -12.279 1.00 94.06 96 ALA A CA 1
ATOM 722 C C . ALA A 1 96 ? 8.602 -8.206 -11.323 1.00 94.06 96 ALA A C 1
ATOM 724 O O . ALA A 1 96 ? 7.618 -8.787 -11.775 1.00 94.06 96 ALA A O 1
ATOM 725 N N . HIS A 1 97 ? 8.863 -8.168 -10.014 1.00 93.94 97 HIS A N 1
ATOM 726 C CA . HIS A 1 97 ? 8.018 -8.818 -9.007 1.00 93.94 97 HIS A CA 1
ATOM 727 C C . HIS A 1 97 ? 6.587 -8.282 -9.030 1.00 93.94 97 HIS A C 1
ATOM 729 O O . HIS A 1 97 ? 5.645 -9.069 -9.028 1.00 93.94 97 HIS A O 1
ATOM 735 N N . LEU A 1 98 ? 6.411 -6.960 -9.144 1.00 93.50 98 LEU A N 1
ATOM 736 C CA . LEU A 1 98 ? 5.088 -6.356 -9.305 1.00 93.50 98 LEU A CA 1
ATOM 737 C C . LEU A 1 98 ? 4.381 -6.861 -10.570 1.00 93.50 98 LEU A C 1
ATOM 739 O O . LEU A 1 98 ? 3.213 -7.222 -10.496 1.00 93.50 98 LEU A O 1
ATOM 743 N N . ARG A 1 99 ? 5.069 -6.928 -11.722 1.00 93.44 99 ARG A N 1
ATOM 744 C CA . ARG A 1 99 ? 4.468 -7.456 -12.963 1.00 93.44 99 ARG A CA 1
ATOM 745 C C . ARG A 1 99 ? 4.047 -8.915 -12.810 1.00 93.44 99 ARG A C 1
ATOM 747 O O . ARG A 1 99 ? 2.939 -9.253 -13.204 1.00 93.44 99 ARG A O 1
ATOM 754 N N . ASN A 1 100 ? 4.907 -9.745 -12.223 1.00 94.75 100 ASN A N 1
ATOM 755 C CA . ASN A 1 100 ? 4.640 -11.170 -12.027 1.00 94.75 100 ASN A CA 1
ATOM 756 C C . ASN A 1 100 ? 3.475 -11.400 -11.053 1.00 94.75 100 ASN A C 1
ATOM 758 O O . ASN A 1 100 ? 2.629 -12.260 -11.285 1.00 94.75 100 ASN A O 1
ATOM 762 N N . ALA A 1 101 ? 3.396 -10.616 -9.976 1.00 94.31 101 ALA A N 1
ATOM 763 C CA . ALA A 1 101 ? 2.285 -10.682 -9.031 1.00 94.31 101 ALA A CA 1
ATOM 764 C C . ALA A 1 101 ? 0.960 -10.254 -9.681 1.00 94.31 101 ALA A C 1
ATOM 766 O O . ALA A 1 101 ? -0.059 -10.910 -9.488 1.00 94.31 101 ALA A O 1
ATOM 767 N N . MET A 1 102 ? 0.983 -9.203 -10.511 1.00 92.56 102 MET A N 1
ATOM 768 C CA . MET A 1 102 ? -0.191 -8.779 -11.280 1.00 92.56 102 MET A CA 1
ATOM 769 C C . MET A 1 102 ? -0.642 -9.842 -12.287 1.00 92.56 102 MET A C 1
ATOM 771 O O . MET A 1 102 ? -1.830 -10.136 -12.359 1.00 92.56 102 MET A O 1
ATOM 775 N N . SER A 1 103 ? 0.281 -10.428 -13.060 1.00 93.06 103 SER A N 1
ATOM 776 C CA . SER A 1 103 ? -0.068 -11.416 -14.091 1.00 93.06 103 SER A CA 1
ATOM 777 C C . SER A 1 103 ? -0.537 -12.750 -13.514 1.00 93.06 103 SER A C 1
ATOM 779 O O . SER A 1 103 ? -1.364 -13.419 -14.124 1.00 93.06 103 SER A O 1
ATOM 781 N N . SER A 1 104 ? -0.031 -13.133 -12.341 1.00 93.75 104 SER A N 1
ATOM 782 C CA . SER A 1 104 ? -0.445 -14.352 -11.636 1.00 93.75 104 SER A CA 1
ATOM 783 C C . SER A 1 104 ? -1.692 -14.175 -10.767 1.00 93.75 104 SER A C 1
ATOM 785 O O . SER A 1 104 ? -2.166 -15.152 -10.197 1.00 93.75 104 SER A O 1
ATOM 787 N N . GLY A 1 105 ? -2.196 -12.946 -10.605 1.00 91.50 105 GLY A N 1
ATOM 788 C CA . GLY A 1 105 ? -3.277 -12.633 -9.665 1.00 91.50 105 GLY A CA 1
ATOM 789 C C . GLY A 1 105 ? -2.873 -12.713 -8.186 1.00 91.50 105 GLY A C 1
ATOM 790 O O . GLY A 1 105 ? -3.697 -12.442 -7.318 1.00 91.50 105 GLY A O 1
ATOM 791 N N . LYS A 1 106 ? -1.608 -13.029 -7.872 1.00 94.12 106 LYS A N 1
ATOM 792 C CA . LYS A 1 106 ? -1.080 -13.126 -6.501 1.00 94.12 106 LYS A CA 1
ATOM 793 C C . LYS A 1 106 ? -0.676 -11.762 -5.950 1.00 94.12 106 LYS A C 1
ATOM 795 O O . LYS A 1 106 ? 0.465 -11.548 -5.535 1.00 94.12 106 LYS A O 1
ATOM 800 N N . ILE A 1 107 ? -1.611 -10.822 -5.964 1.00 93.31 107 ILE A N 1
ATOM 801 C CA . ILE A 1 107 ? -1.410 -9.457 -5.484 1.00 93.31 107 ILE A CA 1
ATOM 802 C C . ILE A 1 107 ? -2.604 -9.013 -4.643 1.00 93.31 107 ILE A C 1
ATOM 804 O O . ILE A 1 107 ? -3.752 -9.176 -5.043 1.00 93.31 107 ILE A O 1
ATOM 808 N N . SER A 1 108 ? -2.328 -8.437 -3.475 1.00 92.69 108 SER A N 1
ATOM 809 C CA . SER A 1 108 ? -3.350 -7.866 -2.598 1.00 92.69 108 SER A CA 1
ATOM 810 C C . SER A 1 108 ? -3.067 -6.392 -2.357 1.00 92.69 108 SER A C 1
ATOM 812 O O . SER A 1 108 ? -1.934 -6.011 -2.055 1.00 92.69 108 SER A O 1
ATOM 814 N N . TYR A 1 109 ? -4.106 -5.568 -2.469 1.00 91.06 109 TYR A N 1
ATOM 815 C CA . TYR A 1 109 ? -4.018 -4.122 -2.306 1.00 91.06 109 TYR A CA 1
ATOM 816 C C . TYR A 1 109 ? -4.624 -3.702 -0.973 1.00 91.06 109 TYR A C 1
ATOM 818 O O . TYR A 1 109 ? -5.781 -3.997 -0.682 1.00 91.06 109 TYR A O 1
ATOM 826 N N . LEU A 1 110 ? -3.838 -2.986 -0.181 1.00 90.50 110 LEU A N 1
ATOM 827 C CA . LEU A 1 110 ? -4.255 -2.395 1.083 1.00 90.50 110 LEU A CA 1
ATOM 828 C C . LEU A 1 110 ? -3.948 -0.902 1.070 1.00 90.50 110 LEU A C 1
ATOM 830 O O . LEU A 1 110 ? -3.158 -0.404 0.262 1.00 90.50 110 LEU A O 1
ATOM 834 N N . HIS A 1 111 ? -4.560 -0.187 2.000 1.00 87.88 111 HIS A N 1
ATOM 835 C CA . HIS A 1 111 ? -4.339 1.237 2.164 1.00 87.88 111 HIS A CA 1
ATOM 836 C C . HIS A 1 111 ? -4.025 1.549 3.626 1.00 87.88 111 HIS A C 1
ATOM 838 O O . HIS A 1 111 ? -4.799 1.202 4.507 1.00 87.88 111 HIS A O 1
ATOM 844 N N . ALA A 1 112 ? -2.904 2.213 3.886 1.00 88.44 112 ALA A N 1
ATOM 845 C CA . ALA A 1 112 ? -2.525 2.697 5.203 1.00 88.44 112 ALA A CA 1
ATOM 846 C C . ALA A 1 112 ? -2.733 4.211 5.288 1.00 88.44 112 ALA A C 1
ATOM 848 O O . ALA A 1 112 ? -2.144 4.977 4.525 1.00 88.44 112 ALA A O 1
ATOM 849 N N . GLN A 1 113 ? -3.543 4.644 6.245 1.00 87.12 113 GLN A N 1
ATOM 850 C CA . GLN A 1 113 ? -3.654 6.043 6.633 1.00 87.12 113 GLN A CA 1
ATOM 851 C C . GLN A 1 113 ? -2.796 6.286 7.865 1.00 87.12 113 GLN A C 1
ATOM 853 O O . GLN A 1 113 ? -2.933 5.593 8.868 1.00 87.12 113 GLN A O 1
ATOM 858 N N . VAL A 1 114 ? -1.916 7.271 7.776 1.00 88.50 114 VAL A N 1
ATOM 859 C CA . VAL A 1 114 ? -0.992 7.671 8.830 1.00 88.50 114 VAL A CA 1
ATOM 860 C C . VAL A 1 114 ? -1.336 9.097 9.226 1.00 88.50 114 VAL A C 1
ATOM 862 O O . VAL A 1 114 ? -1.313 10.010 8.397 1.00 88.50 114 VAL A O 1
ATOM 865 N N . PHE A 1 115 ? -1.675 9.290 10.490 1.00 87.06 115 PHE A N 1
ATOM 866 C CA . PHE A 1 115 ? -2.047 10.574 11.056 1.00 87.06 115 PHE A CA 1
ATOM 867 C C . PHE A 1 115 ? -0.933 11.046 11.974 1.00 87.06 115 PHE A C 1
ATOM 869 O O . PHE A 1 115 ? -0.537 10.334 12.892 1.00 87.06 115 PHE A O 1
ATOM 876 N N . PHE A 1 116 ? -0.455 12.258 11.731 1.00 87.62 116 PHE A N 1
ATOM 877 C CA . PHE A 1 116 ? 0.530 12.942 12.546 1.00 87.62 116 PHE A CA 1
ATOM 878 C C . PHE A 1 116 ? -0.134 14.072 13.338 1.00 87.62 116 PHE A C 1
ATOM 880 O O . PHE A 1 116 ? -1.020 14.765 12.824 1.00 87.62 116 PHE A O 1
ATOM 887 N N . SER A 1 117 ? 0.297 14.281 14.577 1.00 85.94 117 SER A N 1
ATOM 888 C CA . SER A 1 117 ? -0.023 15.46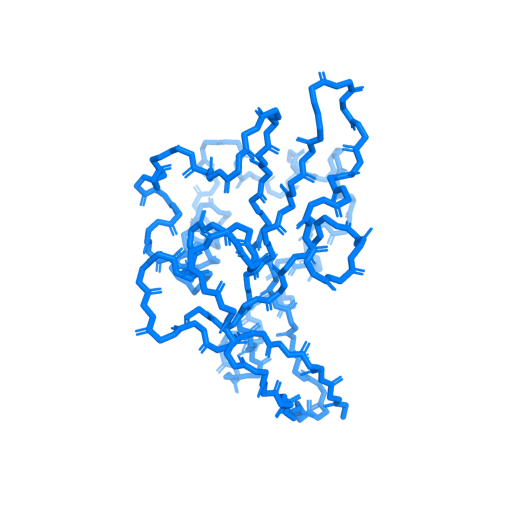6 15.376 1.00 85.94 117 SER A CA 1
ATOM 889 C C . SER A 1 117 ? 0.655 16.724 14.807 1.00 85.94 117 SER A C 1
ATOM 891 O O . SER A 1 117 ? 1.512 16.623 13.928 1.00 85.94 117 SER A O 1
ATOM 893 N N . PRO A 1 118 ? 0.261 17.936 15.249 1.00 87.25 118 PRO A N 1
ATOM 894 C CA . PRO A 1 118 ? 0.831 19.186 14.732 1.00 87.25 118 PRO A CA 1
ATOM 895 C C . PRO A 1 118 ? 2.354 19.329 14.896 1.00 87.25 118 PRO A C 1
ATOM 897 O O . PRO A 1 118 ? 2.975 20.061 14.135 1.00 87.25 118 PRO A O 1
ATOM 900 N N . ASP A 1 119 ? 2.949 18.621 15.853 1.00 89.25 119 ASP A N 1
ATOM 901 C CA . ASP A 1 119 ? 4.395 18.541 16.106 1.00 89.25 119 ASP A CA 1
ATOM 902 C C . ASP A 1 119 ? 5.116 17.481 15.243 1.00 89.25 119 ASP A C 1
ATOM 904 O O . ASP A 1 119 ? 6.320 17.276 15.383 1.00 89.25 119 ASP A O 1
ATOM 908 N N . GLY A 1 120 ? 4.392 16.800 14.348 1.00 84.38 120 GLY A N 1
ATOM 909 C CA . GLY A 1 120 ? 4.931 15.781 13.449 1.00 84.38 120 GLY A CA 1
ATOM 910 C C . GLY A 1 120 ? 5.078 14.385 14.062 1.00 84.38 120 GLY A C 1
ATOM 911 O O . GLY A 1 120 ? 5.545 13.484 13.367 1.00 84.38 120 GLY A O 1
ATOM 912 N N . GLN A 1 121 ? 4.668 14.174 15.318 1.00 88.38 121 GLN A N 1
ATOM 913 C CA . GLN A 1 121 ? 4.632 12.840 15.933 1.00 88.38 121 GLN A CA 1
ATOM 914 C C . GLN A 1 121 ? 3.428 12.028 15.439 1.00 88.38 121 GLN A C 1
ATOM 916 O O . GLN A 1 121 ? 2.486 12.582 14.878 1.00 88.38 121 GLN A O 1
ATOM 921 N N . LEU A 1 122 ? 3.436 10.702 15.611 1.00 86.12 122 LEU A N 1
ATOM 922 C CA . LEU A 1 122 ? 2.258 9.882 15.303 1.00 86.12 122 LEU A CA 1
ATOM 923 C C . LEU A 1 122 ? 1.093 10.268 16.222 1.00 86.12 122 LEU A C 1
ATOM 925 O O . LEU A 1 122 ? 1.248 10.402 17.433 1.00 86.12 122 LEU A O 1
ATOM 929 N N . SER A 1 123 ? -0.091 10.440 15.639 1.00 81.75 123 SER A N 1
ATOM 930 C CA . SER A 1 123 ? -1.274 10.863 16.377 1.00 81.75 123 SER A CA 1
ATOM 931 C C . SER A 1 123 ? -1.768 9.754 17.303 1.00 81.75 123 SER A C 1
ATOM 933 O O . SER A 1 123 ? -2.157 8.676 16.858 1.00 81.75 123 SER A O 1
ATOM 935 N N . THR A 1 124 ? -1.853 10.051 18.596 1.00 79.06 124 THR A N 1
ATOM 936 C CA . THR A 1 124 ? -2.428 9.153 19.609 1.00 79.06 124 THR A CA 1
ATOM 937 C C . THR A 1 124 ? -3.957 9.144 19.612 1.00 79.06 124 THR A C 1
ATOM 939 O O . THR A 1 124 ? -4.562 8.366 20.341 1.00 79.06 124 THR A O 1
ATOM 942 N N . LEU A 1 125 ? -4.598 9.978 18.781 1.00 72.75 125 LEU A N 1
ATOM 943 C CA . LEU A 1 125 ? -6.059 10.049 18.664 1.00 72.75 125 LEU A CA 1
ATOM 944 C C . LEU A 1 125 ? -6.665 8.801 18.006 1.00 72.75 125 LEU A C 1
ATOM 946 O O . LEU A 1 125 ? -7.865 8.576 18.130 1.00 72.75 125 LEU A O 1
ATOM 950 N N . ALA A 1 126 ? -5.869 8.009 17.280 1.00 65.19 126 ALA A N 1
ATOM 951 C CA . ALA A 1 126 ? -6.329 6.750 16.706 1.00 65.19 126 ALA A CA 1
ATOM 952 C C . ALA A 1 126 ? -6.578 5.713 17.797 1.00 65.19 126 ALA A C 1
ATOM 954 O O . ALA A 1 126 ? -5.735 5.532 18.666 1.00 65.19 126 ALA A O 1
ATOM 955 N N . GLY A 1 127 ? -7.693 4.978 17.713 1.00 56.66 127 GLY A N 1
ATOM 956 C CA . GLY A 1 127 ? -8.062 3.937 18.686 1.00 56.66 127 GLY A CA 1
ATOM 957 C C . GLY A 1 127 ? -7.035 2.806 18.869 1.00 56.66 127 GLY A C 1
ATOM 958 O O . GLY A 1 127 ? -7.134 2.052 19.827 1.00 56.66 127 GLY A O 1
ATOM 959 N N . SER A 1 128 ? -6.033 2.699 17.988 1.00 59.91 128 SER A N 1
ATOM 960 C CA . SER A 1 128 ? -4.873 1.804 18.110 1.00 59.91 128 SER A CA 1
ATOM 961 C C . SER A 1 128 ? -3.657 2.445 18.796 1.00 59.91 128 SER A C 1
ATOM 963 O O . SER A 1 128 ? -2.636 1.784 18.963 1.00 59.91 128 SER A O 1
ATOM 965 N N . SER A 1 129 ? -3.716 3.730 19.162 1.00 59.94 129 SER A N 1
ATOM 966 C CA . SER A 1 129 ? -2.628 4.572 19.697 1.00 59.94 129 SER A CA 1
ATOM 967 C C . SER A 1 129 ? -1.370 4.705 18.821 1.00 59.94 129 SER A C 1
ATOM 969 O O . SER A 1 129 ? -0.419 5.377 19.207 1.00 59.94 129 SER A O 1
ATOM 971 N N . THR A 1 130 ? -1.365 4.134 17.613 1.00 70.31 130 THR A N 1
ATOM 972 C CA . THR A 1 130 ? -0.220 4.184 16.688 1.00 70.31 130 THR A CA 1
ATOM 973 C C . THR A 1 130 ? -0.341 5.270 15.622 1.00 70.31 130 THR A C 1
ATOM 975 O O . THR A 1 130 ? 0.581 5.445 14.833 1.00 70.31 130 THR A O 1
ATOM 978 N N . GLY A 1 131 ? -1.480 5.964 15.525 1.00 76.31 131 GLY A N 1
ATOM 979 C CA . GLY A 1 131 ? -1.756 6.912 14.439 1.00 76.31 131 GLY A CA 1
ATOM 980 C C . GLY A 1 131 ? -1.826 6.269 13.049 1.00 76.31 131 GLY A C 1
ATOM 981 O O . GLY A 1 131 ? -1.947 6.985 12.059 1.00 76.31 131 GLY A O 1
ATOM 982 N N . ILE A 1 132 ? -1.758 4.936 12.954 1.00 87.88 132 ILE A N 1
ATOM 983 C CA . ILE A 1 132 ? -1.748 4.179 11.702 1.00 87.88 132 ILE A CA 1
ATOM 984 C C . ILE A 1 132 ? -3.002 3.315 11.635 1.00 87.88 132 ILE A C 1
ATOM 986 O O . ILE A 1 132 ? -3.309 2.555 12.554 1.00 87.88 132 ILE A O 1
ATOM 990 N N . GLN A 1 133 ? -3.705 3.412 10.513 1.00 88.31 133 GLN A N 1
ATOM 991 C CA . GLN A 1 133 ? -4.913 2.656 10.229 1.00 88.31 133 GLN A CA 1
ATOM 992 C C . GLN A 1 133 ? -4.790 1.963 8.875 1.00 88.31 133 GLN A C 1
ATOM 994 O O . GLN A 1 133 ? -4.719 2.622 7.837 1.00 88.31 133 GLN A O 1
ATOM 999 N N . ILE A 1 134 ? -4.756 0.631 8.887 1.00 90.31 134 ILE A N 1
ATOM 1000 C CA . ILE A 1 134 ? -4.697 -0.192 7.675 1.00 90.31 134 ILE A CA 1
ATOM 1001 C C . ILE A 1 134 ? -6.121 -0.576 7.295 1.00 90.31 134 ILE A C 1
ATOM 1003 O O . ILE A 1 134 ? -6.838 -1.150 8.107 1.00 90.31 134 ILE A O 1
ATOM 1007 N N . ASN A 1 135 ? -6.519 -0.279 6.066 1.00 87.81 135 ASN A N 1
ATOM 1008 C CA . ASN A 1 135 ? -7.863 -0.472 5.551 1.00 87.81 135 ASN A CA 1
ATOM 1009 C C . ASN A 1 135 ? -7.845 -1.417 4.349 1.00 87.81 135 ASN A C 1
ATOM 1011 O O . ASN A 1 135 ? -6.938 -1.348 3.507 1.00 87.81 135 ASN A O 1
ATOM 1015 N N . LYS A 1 136 ? -8.921 -2.195 4.198 1.00 85.69 136 LYS A N 1
ATOM 1016 C CA . LYS A 1 136 ? -9.323 -2.676 2.875 1.00 85.69 136 LYS A CA 1
ATOM 1017 C C . LYS A 1 136 ? -9.664 -1.489 1.981 1.00 85.69 136 LYS A C 1
ATOM 1019 O O . LYS A 1 136 ? -10.271 -0.512 2.435 1.00 85.69 136 LYS A O 1
ATOM 1024 N N . TRP A 1 137 ? -9.239 -1.571 0.723 1.00 72.12 137 TRP A N 1
ATOM 1025 C CA . TRP A 1 137 ? -9.573 -0.57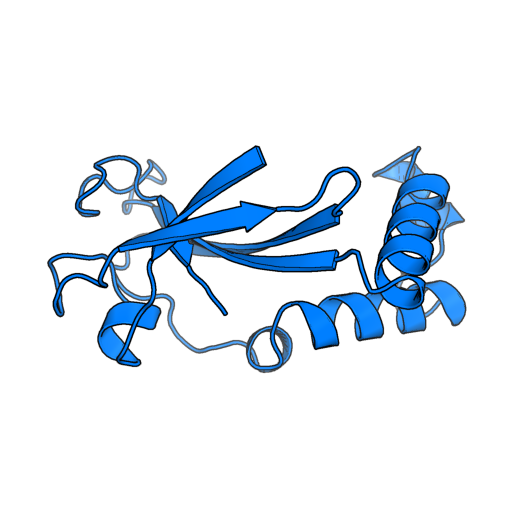6 -0.285 1.00 72.12 137 TRP A CA 1
ATOM 1026 C C . TRP A 1 137 ? -10.780 -1.020 -1.097 1.00 72.12 137 TRP A C 1
ATOM 1028 O O . TRP A 1 137 ? -10.662 -2.051 -1.791 1.00 72.12 137 TRP A O 1
#

pLDDT: mean 85.94, std 9.64, range [55.84, 95.38]